Protein AF-A0A959R2Y8-F1 (afdb_monomer_lite)

Radius of gyration: 13.52 Å; chains: 1; bounding box: 35×23×36 Å

Sequence (93 aa):
MPDRTKLKTGDKIRLLRVPDGDIAQREREIAQGITNPGWTANTIELIISQNPIVEIYDIDEFGQPWFTAEILVDGEAENHSMSLVDDESWELV

Secondary structure (DSSP, 8-state):
---GGG--TT-EEEE-S--HHHHHHHHHHHHTT-SSTTHHHHHHHHHHHH--EEEEEEE-TTS-EEEEEEEEETTEEEEEEEE---SSSEEE-

Structure (mmCIF, N/CA/C/O backbone):
data_AF-A0A959R2Y8-F1
#
_entry.id   AF-A0A959R2Y8-F1
#
loop_
_atom_site.group_PDB
_atom_site.id
_atom_site.type_symbol
_atom_site.label_atom_id
_atom_site.label_alt_id
_atom_site.label_comp_id
_atom_site.label_asym_id
_atom_site.label_entity_id
_atom_site.label_seq_id
_atom_site.pdbx_PDB_ins_code
_atom_site.Cartn_x
_atom_site.Cartn_y
_atom_site.Cartn_z
_atom_site.occupancy
_atom_site.B_iso_or_equiv
_atom_site.auth_seq_id
_atom_site.auth_comp_id
_atom_site.auth_asym_id
_atom_site.auth_atom_id
_atom_site.pdbx_PDB_model_num
ATOM 1 N N . MET A 1 1 ? -13.984 -13.746 4.754 1.00 63.56 1 MET A N 1
ATOM 2 C CA . MET A 1 1 ? -13.341 -13.049 3.630 1.00 63.56 1 MET A CA 1
ATOM 3 C C . MET A 1 1 ? -13.196 -11.605 4.067 1.00 63.56 1 MET A C 1
ATOM 5 O O . MET A 1 1 ? -14.179 -11.108 4.624 1.00 63.56 1 MET A O 1
ATOM 9 N N . PRO A 1 2 ? -11.997 -11.008 3.980 1.00 82.06 2 PRO A N 1
ATOM 10 C CA . PRO A 1 2 ? -11.826 -9.591 4.278 1.00 82.06 2 PRO A CA 1
ATOM 11 C C . PRO A 1 2 ? -12.779 -8.772 3.398 1.00 82.06 2 PRO A C 1
ATOM 13 O O . PRO A 1 2 ? -13.219 -9.235 2.349 1.00 82.06 2 PRO A O 1
ATOM 16 N N . ASP A 1 3 ? -13.203 -7.623 3.902 1.00 88.56 3 ASP A N 1
ATOM 17 C CA . ASP A 1 3 ? -14.160 -6.747 3.230 1.00 88.56 3 ASP A CA 1
ATOM 18 C C . ASP A 1 3 ? -13.780 -5.317 3.580 1.00 88.56 3 ASP A C 1
ATOM 20 O O . ASP A 1 3 ? -14.016 -4.848 4.699 1.00 88.56 3 ASP A O 1
ATOM 24 N N . ARG A 1 4 ? -13.144 -4.643 2.627 1.00 89.88 4 ARG A N 1
ATOM 25 C CA . ARG A 1 4 ? -12.593 -3.300 2.800 1.00 89.88 4 ARG A CA 1
ATOM 26 C C . ARG A 1 4 ? -13.670 -2.261 3.077 1.00 89.88 4 ARG A C 1
ATOM 28 O O . ARG A 1 4 ? -13.386 -1.264 3.725 1.00 89.88 4 ARG A O 1
ATOM 35 N N . THR A 1 5 ? -14.920 -2.516 2.682 1.00 90.25 5 THR A N 1
ATOM 36 C CA . THR A 1 5 ? -16.048 -1.605 2.945 1.00 90.25 5 THR A CA 1
ATOM 37 C C . THR A 1 5 ? -16.438 -1.554 4.424 1.00 90.25 5 THR A C 1
ATOM 39 O O . THR A 1 5 ? -17.185 -0.672 4.846 1.00 90.25 5 THR A O 1
ATOM 42 N N . LYS A 1 6 ? -15.931 -2.495 5.233 1.00 93.44 6 LYS A N 1
ATOM 43 C CA . LYS A 1 6 ? -16.123 -2.526 6.687 1.00 93.44 6 LYS A CA 1
ATOM 44 C C . LYS A 1 6 ? -15.014 -1.825 7.471 1.00 93.44 6 LYS A C 1
ATOM 46 O O . LYS A 1 6 ? -15.179 -1.670 8.684 1.00 93.44 6 LYS A O 1
ATOM 51 N N . LEU A 1 7 ? -13.917 -1.441 6.815 1.00 95.69 7 LEU A N 1
ATOM 52 C CA . LEU A 1 7 ? -12.811 -0.733 7.453 1.00 95.69 7 LEU A CA 1
ATOM 53 C C . LEU A 1 7 ? -13.224 0.677 7.870 1.00 95.69 7 LEU A C 1
ATOM 55 O O . LEU A 1 7 ? -14.118 1.296 7.290 1.00 95.69 7 LEU A O 1
ATOM 59 N N . LYS A 1 8 ? -12.546 1.181 8.895 1.00 96.94 8 LYS A N 1
ATOM 60 C CA . LYS A 1 8 ? -12.728 2.522 9.439 1.00 96.94 8 LYS A CA 1
ATOM 61 C C . LYS A 1 8 ? -11.381 3.206 9.591 1.00 96.94 8 LYS A C 1
ATOM 63 O O . LYS A 1 8 ? -10.355 2.557 9.775 1.00 96.94 8 LYS A O 1
ATOM 68 N N . THR A 1 9 ? -11.400 4.533 9.590 1.00 97.62 9 THR A N 1
ATOM 69 C CA . THR A 1 9 ? -10.243 5.330 9.998 1.00 97.62 9 THR A CA 1
ATOM 70 C C . THR A 1 9 ? -9.752 4.896 11.383 1.00 97.62 9 THR A C 1
ATOM 72 O O . THR A 1 9 ? -10.548 4.764 12.315 1.00 97.62 9 THR A O 1
ATOM 75 N N . GLY A 1 10 ? -8.443 4.690 11.506 1.00 97.50 10 GLY A N 1
ATOM 76 C CA . GLY A 1 10 ? -7.762 4.187 12.697 1.00 97.50 10 GLY A CA 1
ATOM 77 C C . GLY A 1 10 ? -7.624 2.662 12.758 1.00 97.50 10 GLY A C 1
ATOM 78 O O . GLY A 1 10 ? -6.877 2.168 13.604 1.00 97.50 10 GLY A O 1
ATOM 79 N N . ASP A 1 11 ? -8.298 1.905 11.882 1.00 97.88 11 ASP A N 1
ATOM 80 C CA . ASP A 1 11 ? -8.076 0.460 11.790 1.00 97.88 11 ASP A CA 1
ATOM 81 C C . ASP A 1 11 ? -6.659 0.177 11.285 1.00 97.88 11 ASP A C 1
ATOM 83 O O . ASP A 1 11 ? -6.131 0.869 10.409 1.00 97.88 11 ASP A O 1
ATOM 87 N N . LYS A 1 12 ? -6.049 -0.880 11.825 1.00 97.75 12 LYS A N 1
ATOM 88 C CA . LYS A 1 12 ? -4.745 -1.371 11.383 1.00 97.75 12 LYS A CA 1
ATOM 89 C C . LYS A 1 12 ? -4.926 -2.633 10.569 1.00 97.75 12 LYS A C 1
ATOM 91 O O . LYS A 1 12 ? -5.605 -3.566 10.996 1.00 97.75 12 LYS A O 1
ATOM 96 N N . ILE A 1 13 ? -4.281 -2.663 9.415 1.00 97.12 13 ILE A N 1
ATOM 97 C CA . ILE A 1 13 ? -4.277 -3.821 8.530 1.00 97.12 13 ILE A CA 1
ATOM 98 C C . ILE A 1 13 ? -2.847 -4.273 8.288 1.00 97.12 13 ILE A C 1
ATOM 100 O O . ILE A 1 13 ? -1.917 -3.468 8.303 1.00 97.12 13 ILE A O 1
ATOM 104 N N . ARG A 1 14 ? -2.672 -5.569 8.050 1.00 97.38 14 ARG A N 1
ATOM 105 C CA . ARG A 1 14 ? -1.425 -6.138 7.550 1.00 97.38 14 ARG A CA 1
ATOM 106 C C . ARG A 1 14 ? -1.574 -6.427 6.063 1.00 97.38 14 ARG A C 1
ATOM 108 O O . ARG A 1 14 ? -2.448 -7.202 5.687 1.00 97.38 14 ARG A O 1
ATOM 115 N N . LEU A 1 15 ? -0.697 -5.857 5.245 1.00 97.12 15 LEU A N 1
ATOM 116 C CA . LEU A 1 15 ? -0.565 -6.198 3.831 1.00 97.12 15 LEU A CA 1
ATOM 117 C C . LEU A 1 15 ? 0.135 -7.559 3.692 1.00 97.12 15 LEU A C 1
ATOM 119 O O . LEU A 1 15 ? 1.166 -7.811 4.316 1.00 97.12 15 LEU A O 1
ATOM 123 N N . LEU A 1 16 ? -0.445 -8.443 2.886 1.00 96.38 16 LEU A N 1
ATOM 124 C CA . LEU A 1 16 ? -0.012 -9.831 2.705 1.00 96.38 16 LEU A CA 1
ATOM 125 C C . LEU A 1 16 ? 0.728 -10.042 1.382 1.00 96.38 16 LEU A C 1
ATOM 127 O O . LEU A 1 16 ? 1.652 -10.851 1.309 1.00 96.38 16 LEU A O 1
ATOM 131 N N . ARG A 1 17 ? 0.297 -9.350 0.325 1.00 96.12 17 ARG A N 1
ATOM 132 C CA . ARG A 1 17 ? 0.831 -9.466 -1.039 1.00 96.12 17 ARG A CA 1
ATOM 133 C C . ARG A 1 17 ? 0.462 -8.237 -1.862 1.00 96.12 17 ARG A C 1
AT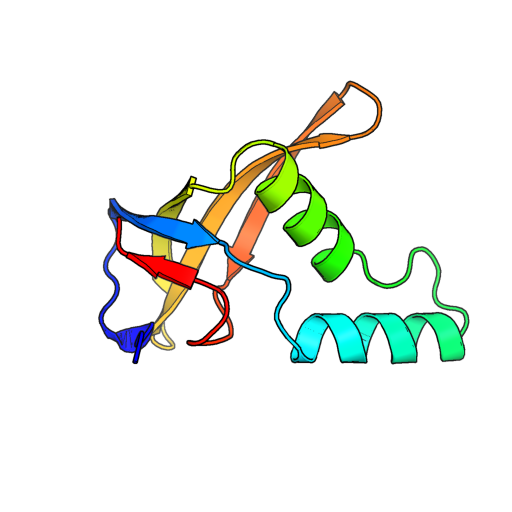OM 135 O O . ARG A 1 17 ? -0.419 -7.477 -1.477 1.00 96.12 17 ARG A O 1
ATOM 142 N N . VAL A 1 18 ? 1.105 -8.083 -3.013 1.00 96.25 18 VAL A N 1
ATOM 143 C CA . VAL A 1 18 ? 0.677 -7.117 -4.031 1.00 96.25 18 VAL A CA 1
ATOM 144 C C . VAL A 1 18 ? -0.673 -7.558 -4.617 1.00 96.25 18 VAL A C 1
ATOM 146 O O . VAL A 1 18 ? -0.830 -8.754 -4.886 1.00 96.25 18 VAL A O 1
ATOM 149 N N . PRO A 1 19 ? -1.627 -6.640 -4.843 1.00 95.00 19 PRO A N 1
ATOM 150 C CA . PRO A 1 19 ? -2.871 -6.942 -5.545 1.00 95.00 19 PRO A CA 1
ATOM 151 C C . PRO A 1 19 ? -2.622 -7.487 -6.959 1.00 95.00 19 PRO A C 1
ATOM 153 O O . PRO A 1 19 ? -1.788 -6.964 -7.703 1.00 95.00 19 PRO A O 1
ATOM 156 N N . ASP A 1 20 ? -3.398 -8.486 -7.390 1.00 94.56 20 ASP A N 1
ATOM 157 C CA . ASP A 1 20 ? -3.251 -9.086 -8.729 1.00 94.56 20 ASP A CA 1
ATOM 158 C C . ASP A 1 20 ? -3.421 -8.048 -9.858 1.00 94.56 20 ASP A C 1
ATOM 160 O O . ASP A 1 20 ? -2.782 -8.137 -10.910 1.00 94.56 20 ASP A O 1
ATOM 164 N N . GLY A 1 21 ? -4.253 -7.024 -9.630 1.00 94.31 21 GLY A N 1
ATOM 165 C CA . GLY A 1 21 ? -4.447 -5.908 -10.558 1.00 94.31 21 GLY A CA 1
ATOM 166 C C . GLY A 1 21 ? -3.175 -5.088 -10.790 1.00 94.31 21 GLY A C 1
ATOM 167 O O . GLY A 1 21 ? -2.869 -4.762 -11.942 1.00 94.31 21 GLY A O 1
ATOM 168 N N . ASP A 1 22 ? -2.412 -4.819 -9.728 1.00 95.38 22 ASP A N 1
ATOM 169 C CA . ASP A 1 22 ? -1.143 -4.085 -9.782 1.00 95.38 22 ASP A CA 1
ATOM 170 C C . ASP A 1 22 ? -0.031 -4.927 -10.420 1.00 95.38 22 ASP A C 1
ATOM 172 O O . ASP A 1 22 ? 0.774 -4.411 -11.200 1.00 95.38 22 ASP A O 1
ATOM 176 N N . ILE A 1 23 ? -0.026 -6.245 -10.178 1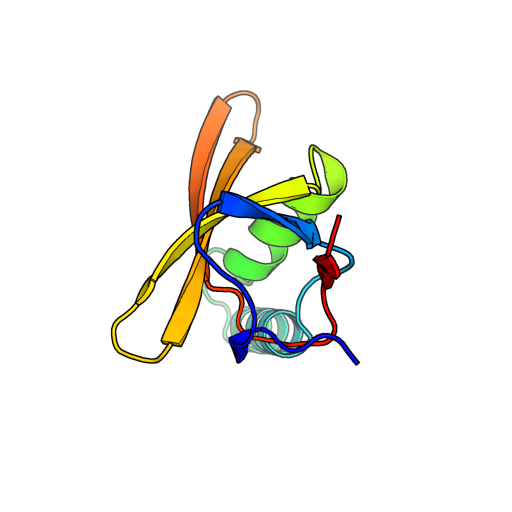.00 96.06 23 ILE A N 1
ATOM 177 C CA . ILE A 1 23 ? 0.881 -7.180 -10.864 1.00 96.06 23 ILE A CA 1
ATOM 178 C C . ILE A 1 23 ? 0.614 -7.154 -12.373 1.00 96.06 23 ILE A C 1
ATOM 180 O O . ILE A 1 23 ? 1.532 -6.936 -13.166 1.00 96.06 23 ILE A O 1
ATOM 184 N N . ALA A 1 24 ? -0.649 -7.304 -12.776 1.00 96.25 24 ALA A N 1
ATOM 185 C CA . ALA A 1 24 ? -1.034 -7.270 -14.182 1.00 96.25 24 ALA A CA 1
ATOM 186 C C . ALA A 1 24 ? -0.768 -5.897 -14.824 1.00 96.25 24 ALA A C 1
ATOM 188 O O . ALA A 1 24 ? -0.465 -5.814 -16.016 1.00 96.25 24 ALA A O 1
ATOM 189 N N . GLN A 1 25 ? -0.891 -4.801 -14.066 1.00 95.56 25 GLN A N 1
ATOM 190 C CA . GLN A 1 25 ? -0.514 -3.467 -14.532 1.00 95.56 25 GLN A CA 1
ATOM 191 C C . GLN A 1 25 ? 0.985 -3.374 -14.811 1.00 95.56 25 GLN A C 1
ATOM 193 O O . GLN A 1 25 ? 1.353 -2.979 -15.919 1.00 95.56 25 GLN A O 1
ATOM 198 N N . ARG A 1 26 ? 1.832 -3.807 -13.871 1.00 97.25 26 ARG A N 1
ATOM 199 C CA . ARG A 1 26 ? 3.289 -3.852 -14.055 1.00 97.25 26 ARG A CA 1
ATOM 200 C C . ARG A 1 26 ? 3.669 -4.620 -15.321 1.00 97.25 26 ARG A C 1
ATOM 202 O O . ARG A 1 26 ? 4.471 -4.133 -16.113 1.00 97.25 26 ARG A O 1
ATOM 209 N N . GLU A 1 27 ? 3.072 -5.788 -15.552 1.00 97.75 27 GLU A N 1
ATOM 210 C CA . GLU A 1 27 ? 3.329 -6.594 -16.756 1.00 97.75 27 GLU A CA 1
ATOM 211 C C . GLU A 1 27 ? 2.989 -5.842 -18.053 1.00 97.75 27 GLU A C 1
ATOM 213 O O . GLU A 1 27 ? 3.769 -5.866 -19.009 1.00 97.75 27 GLU A O 1
ATOM 218 N N . ARG A 1 28 ? 1.855 -5.127 -18.086 1.00 97.88 28 ARG A N 1
ATOM 219 C CA . ARG A 1 28 ? 1.466 -4.300 -19.241 1.00 97.88 28 ARG A CA 1
ATOM 220 C C . ARG A 1 28 ? 2.425 -3.135 -19.464 1.00 97.88 28 ARG A C 1
ATOM 222 O O . ARG A 1 28 ? 2.790 -2.870 -20.605 1.00 97.88 28 ARG A O 1
ATOM 229 N N . GLU A 1 29 ? 2.836 -2.454 -18.401 1.00 97.75 29 GLU A N 1
ATOM 230 C CA . GLU A 1 29 ? 3.756 -1.314 -18.471 1.00 97.75 29 GLU A CA 1
ATOM 231 C C . GLU A 1 29 ? 5.149 -1.738 -18.956 1.00 97.75 29 GLU A C 1
ATOM 233 O O . GLU A 1 29 ? 5.734 -1.061 -19.804 1.00 97.75 29 GLU A O 1
ATOM 238 N N . ILE A 1 30 ? 5.640 -2.902 -18.506 1.00 97.31 30 ILE A N 1
ATOM 239 C CA . ILE A 1 30 ? 6.865 -3.526 -19.029 1.00 97.31 30 ILE A CA 1
ATOM 240 C C . ILE A 1 30 ? 6.714 -3.806 -20.528 1.00 97.31 30 ILE A C 1
ATOM 242 O O . ILE A 1 30 ? 7.583 -3.431 -21.315 1.00 97.31 30 ILE A O 1
ATOM 246 N N . ALA A 1 31 ? 5.604 -4.427 -20.943 1.00 97.31 31 ALA A N 1
ATOM 247 C CA . ALA A 1 31 ? 5.354 -4.750 -22.349 1.00 97.31 31 ALA A CA 1
ATOM 248 C C . ALA A 1 31 ? 5.259 -3.501 -23.247 1.00 97.31 31 ALA A C 1
ATOM 250 O O . ALA A 1 31 ? 5.580 -3.565 -24.433 1.00 97.31 31 ALA A O 1
ATOM 251 N N . GLN A 1 32 ? 4.837 -2.367 -22.688 1.00 97.25 32 GLN A N 1
ATOM 252 C CA . GLN A 1 32 ? 4.730 -1.082 -23.380 1.00 97.25 32 GLN A CA 1
ATOM 253 C C . GLN A 1 32 ? 6.024 -0.252 -23.341 1.00 97.25 32 GLN A C 1
ATOM 255 O O . GLN A 1 32 ? 6.085 0.793 -23.987 1.00 97.25 32 GLN A O 1
ATOM 260 N N . GLY A 1 33 ? 7.056 -0.700 -22.616 1.00 96.25 33 GLY A N 1
ATOM 261 C CA . GLY A 1 33 ? 8.310 0.040 -22.467 1.00 96.25 33 GLY A CA 1
ATOM 262 C C . GLY A 1 33 ? 8.147 1.356 -21.701 1.00 96.25 33 GLY A C 1
ATOM 263 O O . GLY A 1 33 ? 8.857 2.320 -21.986 1.00 96.25 33 GLY A O 1
ATOM 264 N N . ILE A 1 34 ? 7.195 1.415 -20.765 1.00 96.44 34 ILE A N 1
ATOM 265 C CA . ILE A 1 34 ? 6.975 2.589 -19.917 1.00 96.44 34 ILE A CA 1
ATOM 266 C C . ILE A 1 34 ? 8.197 2.810 -19.022 1.00 96.44 34 ILE A C 1
ATOM 268 O O . ILE A 1 34 ? 8.778 1.867 -18.483 1.00 96.44 34 ILE A O 1
ATOM 272 N N . THR A 1 35 ? 8.589 4.071 -18.850 1.00 91.94 35 THR A N 1
ATOM 273 C CA . THR A 1 35 ? 9.642 4.452 -17.906 1.00 91.94 35 THR A CA 1
ATOM 274 C C . THR A 1 35 ? 9.187 4.156 -16.476 1.00 91.94 35 THR A C 1
ATOM 276 O O . THR A 1 35 ? 8.167 4.684 -16.046 1.00 91.94 35 THR A O 1
ATOM 279 N N . ASN A 1 36 ? 9.974 3.367 -15.737 1.00 90.19 36 ASN A N 1
ATOM 280 C CA . ASN A 1 36 ? 9.697 2.934 -14.359 1.00 90.19 36 ASN A CA 1
ATOM 281 C C . ASN A 1 36 ? 8.378 2.139 -14.192 1.00 90.19 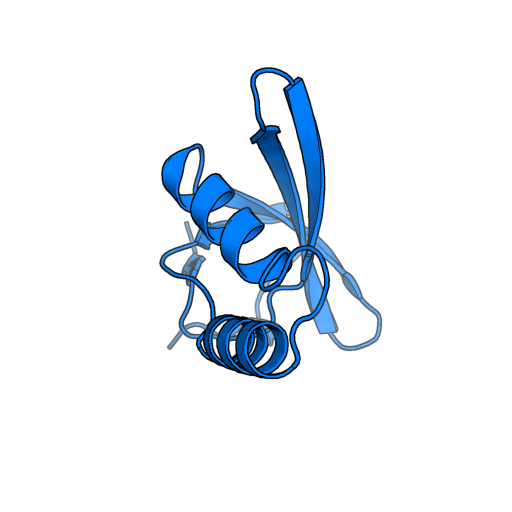36 ASN A C 1
ATOM 283 O O . ASN A 1 36 ? 7.457 2.599 -13.514 1.00 90.19 36 ASN A O 1
ATOM 287 N N . PRO A 1 37 ? 8.260 0.956 -14.823 1.00 95.12 37 PRO A N 1
ATOM 288 C CA . PRO A 1 37 ? 7.035 0.172 -14.781 1.00 95.12 37 PRO A CA 1
ATOM 289 C C . PRO A 1 37 ? 6.818 -0.468 -13.405 1.00 95.12 37 PRO A C 1
ATOM 291 O O . PRO A 1 37 ? 7.757 -0.904 -12.735 1.00 95.12 37 PRO A O 1
ATOM 294 N N . GLY A 1 38 ? 5.555 -0.593 -13.016 1.00 94.94 38 GLY A N 1
ATOM 295 C CA . GLY A 1 38 ? 5.136 -1.252 -11.790 1.00 94.94 38 GLY A CA 1
ATOM 296 C C . GLY A 1 38 ? 5.433 -0.463 -10.529 1.00 94.94 38 GLY A C 1
ATOM 297 O O . GLY A 1 38 ? 5.564 -1.082 -9.481 1.00 94.94 38 GLY A O 1
ATOM 298 N N . TRP A 1 39 ? 5.543 0.866 -10.611 1.00 94.56 39 TRP A N 1
ATOM 299 C CA . TRP A 1 39 ? 5.834 1.715 -9.454 1.00 94.56 39 TRP A CA 1
ATOM 300 C C . TRP A 1 39 ? 4.953 1.366 -8.243 1.00 94.56 39 TRP A C 1
ATOM 302 O O . TRP A 1 39 ? 5.485 1.074 -7.179 1.00 94.56 39 TRP A O 1
ATOM 312 N N . THR A 1 40 ? 3.632 1.249 -8.428 1.00 94.50 40 THR A N 1
ATOM 313 C CA . THR A 1 40 ? 2.695 0.855 -7.361 1.00 94.50 40 THR A CA 1
ATOM 314 C C . THR A 1 40 ? 3.016 -0.521 -6.773 1.00 94.50 40 THR A C 1
ATOM 316 O O . THR A 1 40 ? 3.118 -0.663 -5.556 1.00 94.50 40 THR A O 1
ATOM 319 N N . ALA A 1 41 ? 3.212 -1.531 -7.627 1.00 96.31 41 ALA A N 1
ATOM 320 C CA . ALA A 1 41 ? 3.534 -2.890 -7.195 1.00 96.31 41 ALA A CA 1
ATOM 321 C C . ALA A 1 41 ? 4.849 -2.929 -6.401 1.00 96.31 41 ALA A C 1
ATOM 323 O O . ALA A 1 41 ? 4.905 -3.535 -5.334 1.00 96.31 41 ALA A O 1
ATOM 324 N N . ASN A 1 42 ? 5.877 -2.229 -6.882 1.00 96.19 42 ASN A N 1
ATOM 325 C CA . ASN A 1 42 ? 7.185 -2.164 -6.238 1.00 96.19 42 ASN A CA 1
ATOM 326 C C . ASN A 1 42 ? 7.101 -1.440 -4.880 1.00 96.19 42 ASN A C 1
ATOM 328 O O . ASN A 1 42 ? 7.693 -1.896 -3.904 1.00 96.19 42 ASN A O 1
ATOM 332 N N . THR A 1 43 ? 6.323 -0.356 -4.783 1.00 96.38 43 THR A N 1
ATOM 333 C CA . THR A 1 43 ? 6.061 0.339 -3.512 1.00 96.38 43 THR A CA 1
ATOM 334 C C . THR A 1 43 ? 5.385 -0.595 -2.507 1.00 96.38 43 THR A C 1
ATOM 336 O O . THR A 1 43 ? 5.829 -0.681 -1.365 1.00 96.38 43 THR A O 1
ATOM 339 N N . ILE A 1 44 ? 4.366 -1.361 -2.916 1.00 96.44 44 ILE A N 1
ATOM 340 C CA . ILE A 1 44 ? 3.688 -2.322 -2.027 1.00 96.44 44 ILE A CA 1
ATOM 341 C C . ILE A 1 44 ? 4.646 -3.435 -1.576 1.00 96.44 44 ILE A C 1
ATOM 343 O O . ILE A 1 44 ? 4.656 -3.784 -0.395 1.00 96.44 44 ILE A O 1
ATOM 347 N N . GLU A 1 45 ? 5.485 -3.967 -2.472 1.00 97.38 45 GLU A N 1
ATOM 348 C CA . GLU A 1 45 ? 6.526 -4.949 -2.121 1.00 97.38 45 GLU A CA 1
ATOM 349 C C . GLU A 1 45 ? 7.484 -4.393 -1.055 1.00 97.38 45 GLU A C 1
ATOM 351 O O . GLU A 1 45 ? 7.801 -5.084 -0.080 1.00 97.38 45 GLU A O 1
ATOM 356 N N . LEU A 1 46 ? 7.896 -3.128 -1.189 1.00 97.25 46 LEU A N 1
ATOM 357 C CA . LEU A 1 46 ? 8.746 -2.457 -0.207 1.00 97.25 46 LEU A CA 1
ATOM 358 C C . LEU A 1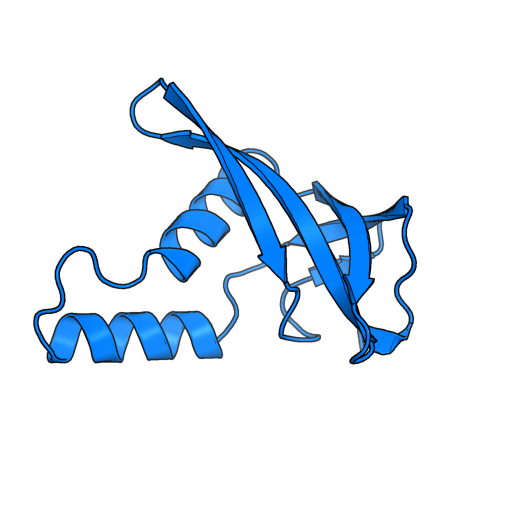 46 ? 8.040 -2.287 1.138 1.00 97.25 46 LEU A C 1
ATOM 360 O O . LEU A 1 46 ? 8.626 -2.661 2.155 1.00 97.25 46 LEU A O 1
ATOM 364 N N . ILE A 1 47 ? 6.786 -1.821 1.155 1.00 97.25 47 ILE A N 1
ATOM 365 C CA . ILE A 1 47 ? 5.986 -1.712 2.386 1.00 97.25 47 ILE A CA 1
ATOM 366 C C . ILE A 1 47 ? 5.921 -3.073 3.082 1.00 97.25 47 ILE A C 1
ATOM 368 O O . ILE A 1 47 ? 6.266 -3.175 4.257 1.00 97.25 47 ILE A O 1
ATOM 372 N N . ILE A 1 48 ? 5.563 -4.135 2.354 1.00 97.44 48 ILE A N 1
ATOM 373 C CA . ILE A 1 48 ? 5.450 -5.489 2.913 1.00 97.44 48 ILE A CA 1
ATOM 374 C C . ILE A 1 48 ? 6.784 -5.966 3.504 1.00 97.44 48 ILE A C 1
ATOM 376 O O . ILE A 1 48 ? 6.803 -6.558 4.583 1.00 97.44 48 ILE A O 1
ATOM 380 N N . SER A 1 49 ? 7.899 -5.709 2.813 1.00 97.50 49 SER A N 1
ATOM 381 C CA . SER A 1 49 ? 9.230 -6.150 3.249 1.00 97.50 49 SER A CA 1
ATOM 382 C C . SER A 1 49 ? 9.785 -5.377 4.453 1.00 97.50 49 SER A C 1
ATOM 384 O O . SER A 1 49 ? 10.591 -5.930 5.203 1.00 97.50 49 SER A O 1
ATOM 386 N N . GLN A 1 50 ? 9.373 -4.119 4.639 1.00 97.31 50 GLN A N 1
ATOM 387 C CA . GLN A 1 50 ? 9.890 -3.233 5.685 1.00 97.31 50 GLN A CA 1
ATOM 388 C C . GLN A 1 50 ? 8.945 -3.165 6.890 1.00 97.31 50 GLN A C 1
ATOM 390 O O . GLN A 1 50 ? 9.338 -3.496 8.009 1.00 97.31 50 GLN A O 1
ATOM 395 N N . ASN A 1 51 ? 7.693 -2.760 6.669 1.00 95.81 51 ASN A N 1
ATOM 396 C CA . ASN A 1 51 ? 6.657 -2.688 7.691 1.00 95.81 51 ASN A CA 1
ATOM 397 C C . ASN A 1 51 ? 5.270 -2.953 7.069 1.00 95.81 51 ASN A C 1
ATOM 399 O O . ASN A 1 51 ? 4.620 -2.023 6.591 1.00 95.81 51 ASN A O 1
ATOM 403 N N . PRO A 1 52 ? 4.780 -4.207 7.100 1.00 96.88 52 PRO A N 1
ATOM 404 C CA . PRO A 1 52 ? 3.537 -4.577 6.430 1.00 96.88 52 PRO A CA 1
ATOM 405 C C . PRO A 1 52 ? 2.281 -4.079 7.154 1.00 96.88 52 PRO A C 1
ATOM 407 O O . PRO A 1 52 ? 1.187 -4.252 6.625 1.00 96.88 52 PRO A O 1
ATOM 410 N N . ILE A 1 53 ? 2.396 -3.534 8.373 1.00 97.69 53 ILE A N 1
ATOM 411 C CA . ILE A 1 53 ? 1.245 -3.045 9.138 1.00 97.69 53 ILE A CA 1
ATOM 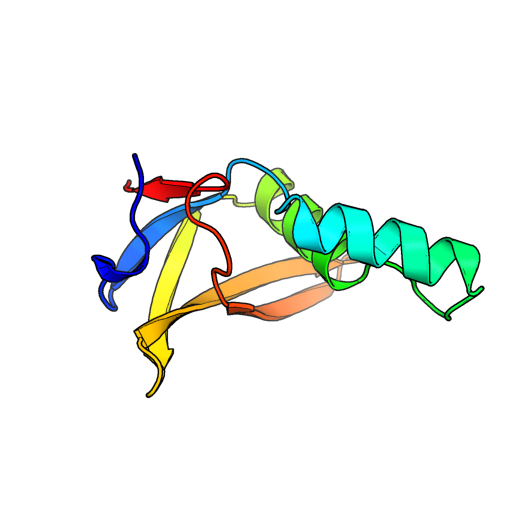412 C C . ILE A 1 53 ? 1.076 -1.549 8.893 1.00 97.69 53 ILE A C 1
ATOM 414 O O . ILE A 1 53 ? 1.935 -0.752 9.273 1.00 97.69 53 ILE A O 1
ATOM 418 N N . VAL A 1 54 ? -0.067 -1.182 8.322 1.00 97.38 54 VAL A N 1
ATOM 419 C CA . VAL A 1 54 ? -0.443 0.200 8.006 1.00 97.38 54 VAL A CA 1
ATOM 420 C C . VAL A 1 54 ? -1.752 0.568 8.699 1.00 97.38 54 VAL A C 1
ATOM 422 O O . VAL A 1 54 ? -2.554 -0.301 9.049 1.00 97.38 54 VAL A O 1
ATOM 425 N N . GLU A 1 55 ? -1.955 1.861 8.926 1.00 98.06 55 GLU A N 1
ATOM 426 C CA . GLU A 1 55 ? -3.170 2.404 9.534 1.00 98.06 55 GLU A CA 1
ATOM 427 C C . GLU A 1 55 ? -4.013 3.105 8.469 1.00 98.06 55 GLU A C 1
ATOM 429 O O . GLU A 1 55 ? -3.494 3.889 7.669 1.00 98.06 55 GLU A O 1
ATOM 434 N N . ILE A 1 56 ? -5.314 2.822 8.456 1.00 98.19 56 ILE A N 1
ATOM 435 C CA . ILE A 1 56 ? -6.262 3.516 7.588 1.00 98.19 56 ILE A CA 1
ATOM 436 C C . ILE A 1 56 ? -6.420 4.947 8.104 1.00 98.19 56 ILE A C 1
ATOM 438 O O . ILE A 1 56 ? -6.952 5.155 9.194 1.00 98.19 56 ILE A O 1
ATOM 442 N N . TYR A 1 57 ? -5.978 5.941 7.335 1.00 97.94 57 TYR A N 1
ATOM 443 C CA . TYR A 1 57 ? -6.082 7.347 7.737 1.00 97.94 57 TYR A CA 1
ATOM 444 C C . TYR A 1 57 ? -7.353 8.018 7.207 1.00 97.94 57 TYR A C 1
ATOM 446 O O . TYR A 1 57 ? -7.812 8.990 7.802 1.00 97.94 57 TYR A O 1
ATOM 454 N N . ASP A 1 58 ? -7.932 7.511 6.117 1.00 97.94 58 ASP A N 1
ATOM 455 C CA . ASP A 1 58 ? -9.116 8.102 5.494 1.00 97.94 58 ASP A CA 1
ATOM 456 C C . ASP A 1 58 ? -9.957 7.059 4.751 1.00 97.94 58 ASP A C 1
ATOM 458 O O . ASP A 1 58 ? -9.459 6.007 4.342 1.00 97.94 58 ASP A O 1
ATOM 462 N N . ILE A 1 59 ? -11.239 7.372 4.580 1.00 97.50 59 ILE A N 1
ATOM 463 C CA . ILE A 1 59 ? -12.173 6.663 3.708 1.00 97.50 59 ILE A CA 1
ATOM 464 C C . ILE A 1 59 ? -12.757 7.722 2.774 1.00 97.50 59 ILE A C 1
ATOM 466 O O . ILE A 1 59 ? -13.458 8.623 3.236 1.00 97.50 59 ILE A O 1
ATOM 470 N N . ASP A 1 60 ? -12.471 7.629 1.477 1.00 95.56 60 ASP A N 1
ATOM 471 C CA . ASP A 1 60 ? -12.913 8.667 0.544 1.00 95.56 60 ASP A CA 1
ATOM 472 C C . ASP A 1 60 ? -14.434 8.642 0.288 1.00 95.56 60 ASP A C 1
ATOM 474 O O . ASP A 1 60 ? -15.178 7.790 0.784 1.00 95.56 60 ASP A O 1
ATOM 478 N N . GLU A 1 61 ? -14.916 9.591 -0.519 1.0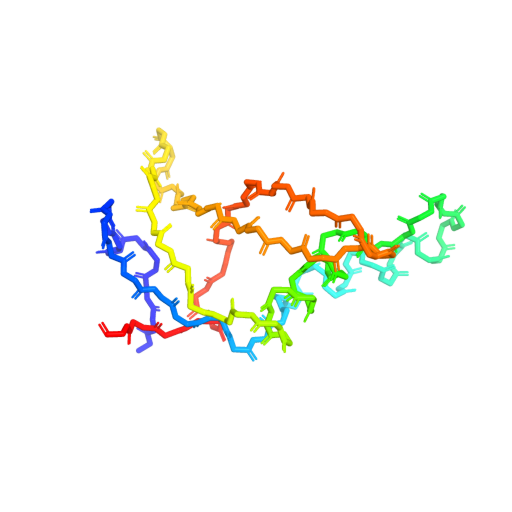0 95.44 61 GLU A N 1
ATOM 479 C CA . GLU A 1 61 ? -16.341 9.738 -0.846 1.00 95.44 61 GLU A CA 1
ATOM 480 C C . GLU A 1 61 ? -16.962 8.520 -1.558 1.00 95.44 61 GLU A C 1
ATOM 482 O O . GLU A 1 61 ? -18.187 8.382 -1.582 1.00 95.44 61 GLU A O 1
ATOM 487 N N . PHE A 1 62 ? -16.139 7.616 -2.098 1.00 93.19 62 PHE A N 1
ATOM 488 C CA . PHE A 1 62 ? -16.559 6.371 -2.742 1.00 93.19 62 PHE A CA 1
ATOM 489 C C . PHE A 1 62 ? -16.481 5.159 -1.804 1.00 93.19 62 PHE A C 1
ATOM 491 O O . PHE A 1 62 ? -16.770 4.037 -2.225 1.00 93.19 62 PHE A O 1
ATOM 498 N N . GLY A 1 63 ? -16.125 5.363 -0.532 1.00 92.12 63 GLY A N 1
ATOM 499 C CA . GLY A 1 63 ? -15.981 4.295 0.454 1.00 92.12 63 GLY A CA 1
ATOM 500 C C . GLY A 1 63 ? -14.667 3.524 0.327 1.00 92.12 63 GLY A C 1
ATOM 501 O O . GLY A 1 63 ? -14.560 2.415 0.850 1.00 92.12 63 GLY A O 1
ATOM 502 N N . GLN A 1 64 ? -13.682 4.072 -0.385 1.00 95.50 64 GLN A N 1
ATOM 503 C CA . GLN A 1 64 ? -12.388 3.444 -0.607 1.00 95.50 64 GLN A CA 1
ATOM 504 C C . GLN A 1 64 ? -11.445 3.789 0.560 1.00 95.50 64 GLN A C 1
ATOM 506 O O . GLN A 1 64 ? -11.205 4.970 0.813 1.00 95.50 64 GLN A O 1
ATOM 511 N N . PRO A 1 65 ? -10.891 2.792 1.280 1.00 97.00 65 PRO A N 1
ATOM 512 C CA . PRO A 1 65 ? -9.942 3.053 2.357 1.00 97.00 65 PRO A CA 1
ATOM 513 C C . PRO A 1 65 ? -8.574 3.477 1.830 1.00 97.00 65 PRO A C 1
ATOM 515 O O . PRO A 1 65 ? -8.096 2.918 0.834 1.00 97.00 65 PRO A O 1
ATOM 518 N N . TRP A 1 66 ? -7.942 4.408 2.542 1.00 97.62 66 TRP A N 1
ATOM 519 C CA . TRP A 1 66 ? -6.611 4.943 2.268 1.00 97.62 66 TRP A CA 1
ATOM 520 C C . TRP A 1 66 ? -5.691 4.793 3.480 1.00 97.62 66 TRP A C 1
ATOM 522 O O . TRP A 1 66 ? -6.105 4.998 4.622 1.00 97.62 66 TRP A O 1
ATOM 532 N N . PHE A 1 67 ? -4.427 4.466 3.226 1.00 97.38 67 PHE A N 1
ATOM 533 C CA . PHE A 1 67 ? -3.371 4.376 4.232 1.00 97.38 67 PHE A CA 1
ATOM 534 C C . PHE A 1 67 ? -2.120 5.137 3.780 1.00 97.38 67 PHE A C 1
ATOM 536 O O . PHE A 1 67 ? -1.907 5.369 2.586 1.00 97.38 67 PHE A O 1
ATOM 543 N N . THR A 1 68 ? -1.284 5.524 4.741 1.00 97.00 68 THR A N 1
ATOM 544 C CA . THR A 1 68 ? 0.061 6.034 4.473 1.00 97.00 68 THR A CA 1
ATOM 545 C C . THR A 1 68 ? 1.104 5.012 4.893 1.00 97.00 68 THR A C 1
ATOM 547 O O . THR A 1 68 ? 0.904 4.245 5.837 1.00 97.00 68 THR A O 1
ATOM 550 N N . ALA A 1 69 ? 2.226 4.999 4.185 1.00 96.88 69 ALA A N 1
ATOM 551 C CA . ALA A 1 69 ? 3.392 4.218 4.553 1.00 96.88 69 ALA A CA 1
ATOM 552 C C . ALA A 1 69 ? 4.663 5.035 4.317 1.00 96.88 69 ALA A C 1
ATOM 554 O O . ALA A 1 69 ? 4.815 5.680 3.278 1.00 96.88 69 ALA A O 1
ATOM 555 N N . GLU A 1 70 ? 5.569 4.982 5.287 1.00 96.75 70 GLU A N 1
ATOM 556 C CA . GLU A 1 70 ? 6.937 5.461 5.134 1.00 96.75 70 GLU A CA 1
ATOM 557 C C . GLU A 1 70 ? 7.812 4.266 4.749 1.00 96.75 70 GLU A C 1
ATOM 559 O O . GLU A 1 70 ? 7.818 3.247 5.447 1.00 96.75 70 GLU A O 1
ATOM 564 N N . ILE A 1 71 ? 8.519 4.373 3.626 1.00 96.38 71 ILE A N 1
ATOM 565 C CA . ILE A 1 71 ? 9.445 3.346 3.138 1.00 96.38 71 ILE A CA 1
ATOM 566 C C . ILE A 1 71 ? 10.808 3.955 2.844 1.00 96.38 71 ILE A C 1
ATOM 568 O O . ILE A 1 71 ? 10.916 5.113 2.450 1.00 96.38 71 ILE A O 1
ATOM 572 N N . LEU A 1 72 ? 11.859 3.159 3.009 1.00 95.81 72 LEU A N 1
ATOM 573 C CA . LEU A 1 72 ? 13.203 3.521 2.580 1.00 95.81 72 LEU A CA 1
ATOM 574 C C . LEU A 1 72 ? 13.429 3.085 1.131 1.00 95.81 72 LEU A C 1
ATOM 576 O O . LEU A 1 72 ? 13.318 1.895 0.821 1.00 95.81 72 LEU A O 1
ATOM 580 N N . VAL A 1 73 ? 13.797 4.037 0.277 1.00 93.38 73 VAL A N 1
ATOM 581 C CA . VAL A 1 73 ? 14.178 3.843 -1.127 1.00 93.38 73 VAL A CA 1
ATOM 582 C C . VAL A 1 73 ? 15.580 4.416 -1.301 1.00 93.38 73 VAL A C 1
ATOM 584 O O . VAL A 1 73 ? 15.820 5.579 -1.001 1.00 93.38 73 VAL A O 1
ATOM 587 N N . ASP A 1 74 ? 16.544 3.579 -1.691 1.00 91.88 74 ASP A N 1
ATOM 588 C CA . ASP A 1 74 ? 17.954 3.973 -1.865 1.00 91.88 74 ASP A CA 1
ATOM 589 C C . ASP A 1 74 ? 18.580 4.719 -0.662 1.00 91.88 74 ASP A C 1
ATOM 591 O O . ASP A 1 74 ? 19.523 5.497 -0.796 1.00 91.88 74 ASP A O 1
ATOM 595 N N . GLY A 1 75 ? 18.087 4.432 0.548 1.00 91.50 75 GLY A N 1
ATOM 596 C CA . GLY A 1 75 ? 18.548 5.042 1.799 1.00 91.50 75 GLY A CA 1
ATOM 597 C C . GLY A 1 75 ? 17.848 6.351 2.173 1.00 91.50 75 GLY A C 1
ATOM 598 O O . GLY A 1 75 ? 18.117 6.877 3.253 1.00 91.50 75 GLY A O 1
ATOM 599 N N . GLU A 1 76 ? 16.934 6.846 1.340 1.00 95.31 76 GLU A N 1
ATOM 600 C CA . GLU A 1 76 ? 16.085 8.000 1.630 1.00 95.31 76 GLU A CA 1
ATOM 601 C C . GLU A 1 76 ? 14.679 7.552 2.044 1.00 95.31 76 GLU A C 1
ATOM 603 O O . GLU A 1 76 ? 14.142 6.573 1.531 1.00 95.31 76 GLU A O 1
ATOM 608 N N . ALA A 1 77 ? 14.092 8.250 3.019 1.00 95.38 77 ALA A N 1
ATOM 609 C CA . ALA A 1 77 ? 12.731 7.980 3.464 1.00 95.38 77 ALA A CA 1
ATOM 610 C C . ALA A 1 77 ? 11.729 8.676 2.540 1.00 95.38 77 ALA A C 1
ATOM 612 O O . ALA A 1 77 ? 11.769 9.897 2.368 1.00 95.38 77 ALA A O 1
ATOM 613 N N . GLU A 1 78 ? 10.800 7.901 1.995 1.00 96.12 78 GLU A N 1
ATOM 614 C CA . GLU A 1 78 ? 9.703 8.379 1.169 1.00 96.12 78 GLU A CA 1
ATOM 615 C C . GLU A 1 78 ? 8.360 8.080 1.836 1.00 96.12 78 GLU A C 1
ATOM 617 O O . GLU A 1 78 ? 8.138 6.995 2.373 1.00 96.12 78 GLU A O 1
ATOM 622 N N . ASN A 1 79 ? 7.439 9.042 1.759 1.00 96.06 79 ASN A N 1
ATOM 623 C CA . ASN A 1 79 ? 6.076 8.895 2.255 1.00 96.06 79 ASN A CA 1
ATOM 624 C C . ASN A 1 79 ? 5.113 8.674 1.089 1.00 96.06 79 ASN A C 1
ATOM 626 O O . ASN A 1 79 ? 5.006 9.514 0.196 1.00 96.06 79 ASN A O 1
ATOM 630 N N . HIS A 1 80 ? 4.377 7.567 1.136 1.00 96.06 80 HIS A N 1
ATOM 631 C CA . HIS A 1 80 ? 3.422 7.165 0.106 1.00 96.06 80 HIS A CA 1
ATOM 632 C C . HIS A 1 80 ? 2.013 7.111 0.689 1.00 96.06 80 HIS A C 1
ATOM 634 O O . HIS A 1 80 ? 1.810 6.620 1.797 1.00 96.06 80 HIS A O 1
ATOM 640 N N . SER A 1 81 ? 1.035 7.630 -0.055 1.00 96.56 81 SER A N 1
ATOM 641 C CA . SER A 1 81 ? -0.396 7.515 0.262 1.00 96.56 81 SER A CA 1
ATOM 642 C C . SER A 1 81 ? -1.045 6.612 -0.775 1.00 96.56 81 SER A C 1
ATOM 644 O O . SER A 1 81 ? -0.941 6.884 -1.972 1.00 96.56 81 SER A O 1
ATOM 646 N N . MET A 1 82 ? -1.676 5.528 -0.333 1.00 95.69 82 MET A N 1
ATOM 647 C CA . MET A 1 82 ? -2.187 4.484 -1.219 1.00 95.69 82 MET A CA 1
ATOM 648 C C . MET A 1 82 ? -3.592 4.060 -0.805 1.00 95.69 82 MET A C 1
ATOM 650 O O . MET A 1 82 ? -3.938 4.077 0.378 1.00 95.69 82 MET A O 1
ATOM 654 N N . SER A 1 83 ? -4.400 3.665 -1.786 1.00 94.69 83 SER A N 1
ATOM 655 C CA . SER A 1 83 ? -5.740 3.133 -1.565 1.00 94.69 83 SER A CA 1
ATOM 656 C C . SER A 1 83 ? -5.745 1.605 -1.585 1.00 94.69 83 SER A C 1
ATOM 658 O O . SER A 1 83 ? -5.010 0.962 -2.333 1.00 94.69 83 SER A O 1
ATOM 660 N N . LEU A 1 84 ? -6.592 1.005 -0.750 1.00 93.31 84 LEU A N 1
ATOM 661 C CA . LEU A 1 84 ? -6.729 -0.445 -0.635 1.00 93.31 84 LEU A CA 1
ATOM 662 C C . LEU A 1 84 ? -7.724 -1.001 -1.661 1.00 93.31 84 LEU A C 1
ATOM 664 O O . LEU A 1 84 ? -8.925 -1.068 -1.401 1.00 93.31 84 LEU A O 1
ATOM 668 N N . VAL A 1 85 ? -7.264 -1.361 -2.854 1.00 87.25 85 VAL A N 1
ATOM 669 C CA . VAL A 1 85 ? -8.155 -1.651 -3.995 1.00 87.25 85 VAL A CA 1
ATOM 670 C C . VAL A 1 85 ? -8.812 -3.039 -3.992 1.00 87.25 85 VAL A C 1
ATOM 672 O O . VAL A 1 85 ? -9.814 -3.230 -4.683 1.00 87.25 85 VAL A O 1
ATOM 675 N N . ASP A 1 86 ? -8.309 -3.989 -3.204 1.00 88.75 86 ASP A N 1
ATOM 676 C CA . ASP A 1 86 ? -8.825 -5.360 -3.157 1.00 88.75 86 ASP A CA 1
ATOM 677 C C . ASP A 1 86 ? -9.056 -5.881 -1.723 1.00 88.75 86 ASP A C 1
ATOM 679 O O . ASP A 1 86 ? -8.640 -5.277 -0.734 1.00 88.75 86 ASP A O 1
ATOM 683 N N . ASP A 1 87 ? -9.766 -7.007 -1.631 1.00 88.81 87 ASP A N 1
ATOM 684 C CA . ASP A 1 87 ? -10.197 -7.653 -0.385 1.00 88.81 87 ASP A CA 1
ATOM 685 C C . ASP A 1 87 ? -9.370 -8.899 -0.010 1.00 88.81 87 ASP A C 1
ATOM 687 O O . ASP A 1 87 ? -9.662 -9.568 0.977 1.00 88.81 87 ASP A O 1
ATOM 691 N N . GLU A 1 88 ? -8.360 -9.269 -0.795 1.00 86.38 88 GLU A N 1
ATOM 692 C CA . GLU A 1 88 ? -7.606 -10.521 -0.646 1.00 86.38 88 GLU A CA 1
ATOM 693 C C . GLU A 1 88 ? -6.095 -10.322 -0.434 1.00 86.38 88 GLU A C 1
ATOM 695 O O . GLU A 1 88 ? -5.338 -11.300 -0.367 1.00 86.38 88 GLU A O 1
ATOM 700 N N . SER A 1 89 ? -5.637 -9.076 -0.355 1.00 91.75 89 SER A N 1
ATOM 701 C CA . SER A 1 89 ? -4.241 -8.691 -0.145 1.00 91.75 89 SER A CA 1
ATOM 702 C C . SER A 1 89 ? -3.936 -8.243 1.283 1.00 91.75 89 SER A C 1
ATOM 704 O O . SER A 1 89 ? -2.799 -7.865 1.558 1.00 91.75 89 SER A O 1
ATOM 706 N N . TRP A 1 90 ? -4.897 -8.316 2.209 1.00 95.31 90 TRP A N 1
ATOM 707 C CA . TRP A 1 90 ? -4.728 -7.823 3.577 1.00 95.31 90 TRP A CA 1
ATOM 708 C C . TRP A 1 90 ? -5.529 -8.610 4.626 1.00 95.31 90 TRP A C 1
ATOM 710 O O . TRP A 1 90 ? -6.476 -9.335 4.315 1.00 95.31 90 TRP A O 1
ATOM 720 N N . GLU A 1 91 ? -5.158 -8.433 5.894 1.00 96.12 91 GLU A N 1
ATOM 721 C CA . GLU A 1 91 ? -5.918 -8.896 7.061 1.00 96.12 91 GLU A CA 1
ATOM 722 C C . GLU A 1 91 ? -6.013 -7.808 8.141 1.00 96.12 91 GLU A C 1
ATOM 724 O O . GLU A 1 91 ? -5.127 -6.960 8.259 1.00 96.12 91 GLU A O 1
ATOM 729 N N . LEU A 1 92 ? -7.095 -7.820 8.924 1.00 94.88 92 LEU A N 1
ATOM 730 C CA . LEU A 1 92 ? -7.254 -6.933 10.080 1.00 94.88 92 LEU A CA 1
ATOM 731 C C . LEU A 1 92 ? -6.329 -7.387 11.224 1.00 94.88 92 LEU A C 1
ATOM 733 O O . LEU A 1 92 ? -6.194 -8.592 11.447 1.00 94.88 92 LEU A O 1
ATOM 737 N N . VAL A 1 93 ? -5.728 -6.433 11.943 1.00 94.81 93 VAL A N 1
ATOM 738 C CA . VAL A 1 93 ? -4.843 -6.677 13.102 1.00 94.81 93 VAL A CA 1
ATOM 739 C C . VAL A 1 93 ? -5.597 -6.599 14.426 1.00 94.81 93 VAL A C 1
ATOM 741 O O . VAL A 1 93 ? -6.397 -5.655 14.602 1.00 94.81 93 VAL A O 1
#

Foldseek 3Di:
DFDLLPDDFFWKKFFAAQDPVLVVQQVVCVVVVHDPGSPVRVVQVQCNVPPRIWGFHDQDPVSWTKTWDWGADPNDTDIDIDTDPDRPRIDTD

pLDDT: mean 94.93, std 4.38, range [63.56, 98.19]